Protein AF-A0A161MCB3-F1 (afdb_monomer)

InterPro domains:
  IPR023631 Amidase signature domain [PF01425] (15-76)
  IPR036928 Amidase signature (AS) superfamily [G3DSA:3.90.1300.10] (9-77)
  IPR036928 Amidase signature (AS) superfamily [SSF75304] (14-77)
  IPR052739 Fatty-acid amide hydrolase 2 [PTHR43372] (14-77)

Mean predicted aligned error: 5.08 Å

Organism: Triatoma infestans (NCBI:txid30076)

Radius of gyration: 12.27 Å; Cα contacts (8 Å, |Δi|>4): 136; chains: 1;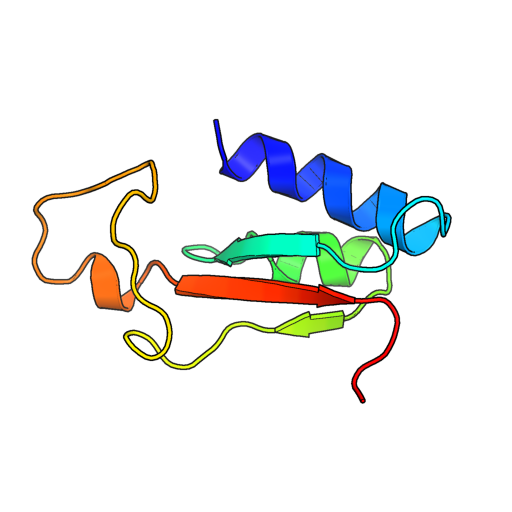 bounding box: 32×23×29 Å

Foldseek 3Di:
DQLVVLLVVLVCQLVPVDAKDKGKFQPCSQPVSCVVSVWDGDFDQQPPDDCVPPPPDDPPPCPSRRMDMTMIHRDDD

pLDDT: mean 84.56, std 10.48, range [46.91, 93.19]

Nearest PDB structures (foldseek):
  5gih-assembly1_A  TM=3.822E-01  e=8.209E+00  Drosophila melanogaster

Sequence (77 aa):
MQEVLQEEKAPLLDLGVSLCGIGSDIGGSIRVPAMFNGIFGHKPTPGYVSLEGHCPYSTDPNFQKYLVIGPLARHAE

Solvent-accessible surface area (backbone atoms only — not comparable to full-atom values): 4525 Å² total; per-residue (Å²): 116,56,70,68,54,28,66,57,39,36,56,34,34,61,74,58,80,37,83,68,37,79,34,52,30,63,90,40,56,34,46,52,44,14,64,76,48,76,36,41,37,50,80,60,65,56,68,74,52,84,66,80,93,47,64,89,75,71,89,54,90,58,44,53,66,48,44,34,57,27,49,33,28,77,61,88,127

Structure (mmCIF, N/CA/C/O backbone):
data_AF-A0A161MCB3-F1
#
_entry.id   AF-A0A161MCB3-F1
#
loop_
_atom_site.group_PDB
_atom_site.id
_atom_site.type_symbol
_atom_site.label_atom_id
_atom_site.label_alt_id
_atom_site.label_comp_id
_atom_site.label_asym_id
_atom_site.label_entity_id
_atom_site.label_seq_id
_atom_site.pdbx_PDB_ins_code
_atom_site.Cartn_x
_atom_site.Cartn_y
_atom_site.Cartn_z
_atom_site.occupancy
_atom_site.B_iso_or_equiv
_atom_site.auth_seq_id
_atom_site.auth_comp_id
_atom_site.auth_asym_id
_atom_site.auth_atom_id
_atom_site.pdbx_PDB_model_num
ATOM 1 N N . MET A 1 1 ? 1.659 13.727 -6.586 1.00 46.91 1 MET A N 1
ATOM 2 C CA . MET A 1 1 ? 0.197 13.962 -6.653 1.00 46.91 1 MET A CA 1
ATOM 3 C C . MET A 1 1 ? -0.605 12.779 -6.107 1.00 46.91 1 MET A C 1
ATOM 5 O O . MET A 1 1 ? -1.530 13.041 -5.360 1.00 46.91 1 MET A O 1
ATOM 9 N N . GLN A 1 2 ? -0.268 11.507 -6.387 1.00 51.25 2 GLN A N 1
ATOM 10 C CA . GLN A 1 2 ? -0.996 10.372 -5.780 1.00 51.25 2 GLN A CA 1
ATOM 11 C C . GLN A 1 2 ? -0.681 10.113 -4.296 1.00 51.25 2 GLN A C 1
ATOM 13 O O . GLN A 1 2 ? -1.573 9.678 -3.580 1.00 51.25 2 GLN A O 1
ATOM 18 N N . GLU A 1 3 ? 0.520 10.439 -3.804 1.00 51.56 3 GLU A N 1
ATOM 19 C CA . GLU A 1 3 ? 0.829 10.347 -2.362 1.00 51.56 3 GLU A CA 1
ATOM 20 C C . GLU A 1 3 ? -0.056 11.273 -1.513 1.00 51.56 3 GLU A C 1
ATOM 22 O O . GLU A 1 3 ? -0.612 10.835 -0.512 1.00 51.56 3 GLU A O 1
ATOM 27 N N . VAL A 1 4 ? -0.294 12.503 -1.986 1.00 49.00 4 VAL A N 1
ATOM 28 C CA . VAL A 1 4 ? -1.177 13.492 -1.333 1.00 49.00 4 VAL A CA 1
AT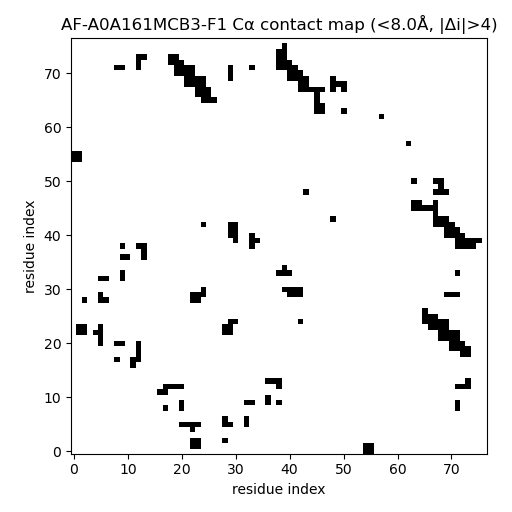OM 29 C C . VAL A 1 4 ? -2.636 13.014 -1.288 1.00 49.00 4 VAL A C 1
ATOM 31 O O . VAL A 1 4 ? -3.367 13.330 -0.361 1.00 49.00 4 VAL A O 1
ATOM 34 N N . LEU A 1 5 ? -3.069 12.185 -2.247 1.00 56.59 5 LEU A N 1
ATOM 35 C CA . LEU A 1 5 ? -4.422 11.618 -2.238 1.00 56.59 5 LEU A CA 1
ATOM 36 C C . LEU A 1 5 ? -4.602 10.483 -1.215 1.00 56.59 5 LEU A C 1
ATOM 38 O O . LEU A 1 5 ? -5.742 10.108 -0.955 1.00 56.59 5 LEU A O 1
ATOM 42 N N . GLN A 1 6 ? -3.530 9.891 -0.671 1.00 64.19 6 GLN A N 1
ATOM 43 C CA . GLN A 1 6 ? -3.665 8.813 0.322 1.00 64.19 6 GLN A CA 1
ATOM 44 C C . GLN A 1 6 ? -3.946 9.356 1.721 1.00 64.19 6 GLN A C 1
ATOM 46 O O . GLN A 1 6 ? -4.726 8.750 2.456 1.00 64.19 6 GLN A O 1
ATOM 51 N N . GLU A 1 7 ? -3.354 10.505 2.060 1.00 66.00 7 GLU A N 1
ATOM 52 C CA . GLU A 1 7 ? -3.582 11.188 3.338 1.00 66.00 7 GLU A CA 1
ATOM 53 C C . GLU A 1 7 ? -5.048 11.602 3.512 1.00 66.00 7 GLU A C 1
ATOM 55 O O . GLU A 1 7 ? -5.562 11.519 4.618 1.00 66.00 7 GLU A O 1
ATOM 60 N N . GLU A 1 8 ? -5.751 11.935 2.426 1.00 74.69 8 GLU A N 1
ATOM 61 C CA . GLU A 1 8 ? -7.183 12.278 2.442 1.00 74.69 8 GLU A CA 1
ATOM 62 C C . GLU A 1 8 ? -8.105 11.046 2.560 1.00 74.69 8 GLU A C 1
ATOM 64 O O . GLU A 1 8 ? -9.200 11.118 3.116 1.00 74.69 8 GLU A O 1
ATOM 69 N N . LYS A 1 9 ? -7.691 9.880 2.043 1.00 81.06 9 LYS A N 1
ATOM 70 C CA . LYS A 1 9 ? -8.552 8.680 1.998 1.00 81.06 9 LYS A CA 1
ATOM 71 C C . LYS A 1 9 ? -8.718 8.021 3.358 1.00 81.06 9 LYS A C 1
ATOM 73 O O . LYS A 1 9 ? -9.811 7.558 3.669 1.00 81.06 9 LYS A O 1
ATOM 78 N N . ALA A 1 10 ? -7.651 7.942 4.148 1.00 82.56 10 ALA A N 1
ATOM 79 C CA . ALA A 1 10 ? -7.699 7.313 5.464 1.00 82.56 10 ALA A CA 1
ATOM 80 C C . ALA A 1 10 ? -8.705 7.977 6.434 1.00 82.56 10 ALA A C 1
ATOM 82 O O . ALA A 1 10 ? -9.553 7.251 6.952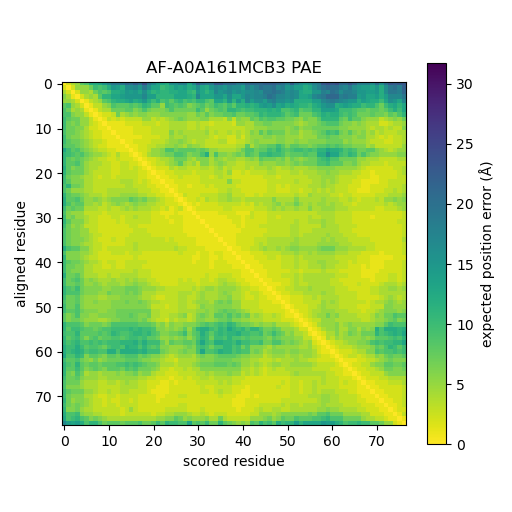 1.00 82.56 10 ALA A O 1
ATOM 83 N N . PRO A 1 11 ? -8.718 9.312 6.622 1.00 84.25 11 PRO A N 1
ATOM 84 C CA . PRO A 1 11 ? -9.722 9.965 7.461 1.00 84.25 11 PRO A CA 1
ATOM 85 C C . PRO A 1 11 ? -11.133 9.851 6.870 1.00 84.25 11 PRO A C 1
ATOM 87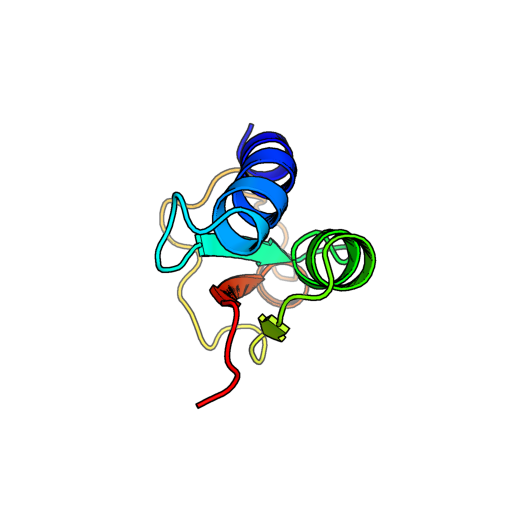 O O . PRO A 1 11 ? -12.100 9.692 7.608 1.00 84.25 11 PRO A O 1
ATOM 90 N N . LEU A 1 12 ? -11.281 9.857 5.540 1.00 86.69 12 LEU A N 1
ATOM 91 C CA . LEU A 1 12 ? -12.581 9.656 4.890 1.00 86.69 12 LEU A CA 1
ATOM 92 C C . LEU A 1 12 ? -13.169 8.261 5.170 1.00 86.69 12 LEU A C 1
ATOM 94 O O . LEU A 1 12 ? -14.386 8.110 5.302 1.00 86.69 12 LEU A O 1
ATOM 98 N N . LEU A 1 13 ? -12.308 7.242 5.243 1.00 87.25 13 LEU A N 1
ATOM 99 C CA . LEU A 1 13 ? -12.684 5.876 5.600 1.00 87.25 13 LEU A CA 1
ATOM 100 C C . LEU A 1 13 ? -13.033 5.760 7.077 1.00 87.25 13 LEU A C 1
ATOM 102 O O . LEU A 1 13 ? -14.061 5.167 7.395 1.00 87.25 13 LEU A O 1
ATOM 106 N N . ASP A 1 14 ? -12.220 6.346 7.952 1.00 84.44 14 ASP A N 1
ATOM 107 C CA . ASP A 1 14 ? -12.458 6.363 9.397 1.00 84.44 14 ASP A CA 1
ATOM 108 C C . ASP A 1 14 ? -13.810 7.023 9.733 1.00 84.44 14 ASP A C 1
ATOM 110 O O . ASP A 1 14 ? -14.685 6.408 10.344 1.00 84.44 14 ASP A O 1
ATOM 114 N N . LEU A 1 15 ? -14.071 8.206 9.162 1.00 89.12 15 LEU A N 1
ATOM 115 C CA . LEU A 1 15 ? -15.347 8.926 9.286 1.00 89.12 15 LEU A CA 1
ATOM 116 C C . LEU A 1 15 ? -16.531 8.233 8.585 1.00 89.12 15 LEU A C 1
ATOM 118 O O . LEU A 1 15 ? -17.675 8.668 8.720 1.00 89.12 15 LEU A O 1
ATOM 122 N N . GLY A 1 16 ? -16.285 7.172 7.814 1.00 84.56 16 GLY A N 1
ATOM 123 C CA . GLY A 1 16 ? -17.319 6.405 7.121 1.00 84.56 16 GLY A CA 1
ATOM 124 C C . GLY A 1 16 ? -17.960 7.083 5.924 1.00 84.56 16 GLY A C 1
ATOM 125 O O . GLY A 1 16 ? -19.027 6.661 5.485 1.00 84.56 16 GLY A O 1
ATOM 126 N N . VAL A 1 17 ? -17.304 8.104 5.387 1.00 90.75 17 VAL A N 1
ATOM 127 C CA . VAL A 1 17 ? -17.740 8.813 4.183 1.00 90.75 17 VAL A CA 1
ATOM 128 C C . VAL A 1 17 ? -17.303 8.060 2.918 1.00 90.75 17 VAL A C 1
ATOM 130 O O . VAL A 1 17 ? -17.940 8.184 1.875 1.00 90.75 17 VAL A O 1
ATOM 133 N N . SER A 1 18 ? -16.258 7.229 3.012 1.00 86.88 18 SER A N 1
ATOM 134 C CA . SER A 1 18 ? -15.865 6.277 1.969 1.00 86.88 18 SER A CA 1
ATOM 135 C C . SER A 1 18 ? -15.988 4.830 2.445 1.00 86.88 18 SER A C 1
ATOM 137 O O . SER A 1 18 ? -15.873 4.534 3.634 1.00 86.88 18 SER A O 1
ATOM 139 N N . LEU A 1 19 ? -16.209 3.917 1.496 1.00 86.00 19 LEU A N 1
ATOM 140 C CA . LEU A 1 19 ? -16.284 2.474 1.744 1.00 86.00 19 LEU A CA 1
ATOM 141 C C . LEU A 1 19 ? -14.900 1.813 1.715 1.00 86.00 19 LEU A C 1
ATOM 143 O O . LEU A 1 19 ? -14.591 0.988 2.572 1.00 86.00 19 LEU A O 1
ATOM 147 N N . CYS A 1 20 ? -14.069 2.181 0.738 1.00 88.12 20 CYS A N 1
ATOM 148 C CA . CYS A 1 20 ? -12.704 1.689 0.572 1.00 88.12 20 CYS A CA 1
ATOM 149 C C . CYS A 1 20 ? -11.822 2.750 -0.105 1.00 88.12 20 CYS A C 1
ATOM 151 O O . CYS A 1 20 ? -12.308 3.699 -0.725 1.00 88.12 20 CYS A O 1
ATOM 153 N N . GLY A 1 21 ? -10.509 2.617 0.050 1.00 89.12 21 GLY A N 1
ATOM 154 C CA . GLY A 1 21 ? -9.515 3.470 -0.591 1.00 89.12 21 GLY A CA 1
ATOM 155 C C . GLY A 1 21 ? -8.486 2.626 -1.327 1.00 89.12 21 GLY A C 1
ATOM 156 O O . GLY A 1 21 ? -8.147 1.535 -0.887 1.00 89.12 21 GLY A O 1
ATOM 157 N N . ILE A 1 22 ? -7.970 3.134 -2.442 1.00 89.31 22 ILE A N 1
ATOM 158 C CA . ILE A 1 22 ? -6.819 2.540 -3.132 1.00 89.31 22 ILE A CA 1
ATOM 159 C C . ILE A 1 22 ? -5.650 3.487 -2.995 1.00 89.31 22 ILE A C 1
ATOM 161 O O . ILE A 1 22 ? -5.797 4.673 -3.303 1.00 89.31 22 ILE A O 1
ATOM 165 N N . GLY A 1 23 ? -4.505 2.964 -2.571 1.00 88.75 23 GLY A N 1
ATOM 166 C CA . GLY A 1 23 ? -3.298 3.747 -2.447 1.00 88.75 23 GLY A CA 1
ATOM 167 C C . GLY A 1 23 ? -2.029 3.072 -2.936 1.00 88.75 23 GLY A C 1
ATOM 168 O O . GLY A 1 23 ? -2.052 1.946 -3.419 1.00 88.75 23 GLY A O 1
ATOM 169 N N . SER A 1 24 ? -0.922 3.795 -2.818 1.00 88.88 24 SER A N 1
ATOM 170 C CA . SER A 1 24 ? 0.412 3.381 -3.238 1.00 88.88 24 SER A CA 1
ATOM 171 C C . SER A 1 24 ? 1.363 3.397 -2.047 1.00 88.88 24 SER A C 1
ATOM 173 O O . SER A 1 24 ? 1.413 4.389 -1.325 1.00 88.88 24 SER A O 1
ATOM 175 N N . ASP A 1 25 ? 2.141 2.340 -1.849 1.00 89.56 25 ASP A N 1
ATOM 176 C CA . ASP A 1 25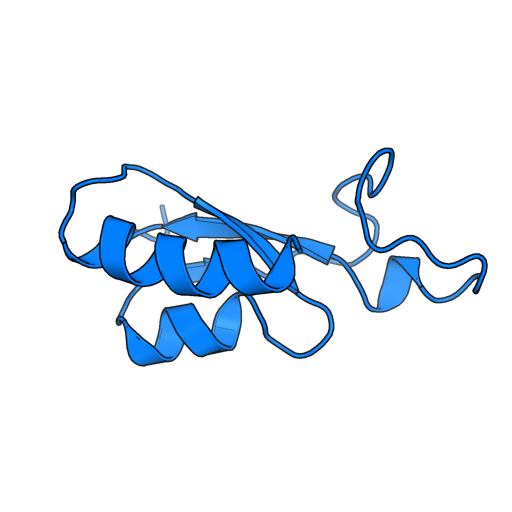 ? 3.104 2.209 -0.756 1.00 89.56 25 ASP A CA 1
ATOM 177 C C . ASP A 1 25 ? 4.488 1.933 -1.342 1.00 89.56 25 ASP A C 1
ATOM 179 O O . ASP A 1 25 ? 4.734 0.864 -1.897 1.00 89.56 25 ASP A O 1
ATOM 183 N N . ILE A 1 26 ? 5.369 2.929 -1.240 1.00 88.88 26 ILE A N 1
ATOM 184 C CA . ILE A 1 26 ? 6.813 2.783 -1.475 1.00 88.88 26 ILE A CA 1
ATOM 185 C C . ILE A 1 26 ? 7.587 2.914 -0.162 1.00 88.88 26 ILE A C 1
ATOM 187 O O . ILE A 1 26 ? 8.452 2.100 0.152 1.00 88.88 26 ILE A O 1
ATOM 191 N N . GLY A 1 27 ? 7.228 3.927 0.631 1.00 87.06 27 GLY A N 1
ATOM 192 C CA . GLY A 1 27 ? 7.819 4.238 1.931 1.00 87.06 27 GLY A CA 1
ATOM 193 C C . GLY A 1 27 ? 6.871 4.028 3.111 1.00 87.06 27 GLY A C 1
ATOM 194 O O . GLY A 1 27 ? 7.186 4.449 4.216 1.00 87.06 27 GLY A O 1
ATOM 195 N N . GLY A 1 28 ? 5.713 3.393 2.907 1.00 86.94 28 GLY A N 1
ATOM 196 C CA . GLY A 1 28 ? 4.688 3.246 3.943 1.00 86.94 28 GLY A CA 1
ATOM 197 C C . GLY A 1 28 ? 3.435 4.085 3.748 1.00 86.94 28 GLY A C 1
ATOM 198 O O . GLY A 1 28 ? 2.615 4.112 4.655 1.00 86.94 28 GLY A O 1
ATOM 199 N N . SER A 1 29 ? 3.228 4.735 2.602 1.00 89.25 29 SER A N 1
ATOM 200 C CA . SER A 1 29 ? 2.115 5.682 2.405 1.00 89.25 29 SER A CA 1
ATOM 201 C C . SER A 1 29 ? 0.708 5.054 2.408 1.00 89.25 29 SER A C 1
ATOM 203 O O . SER A 1 29 ? -0.277 5.776 2.329 1.00 89.25 29 SER A O 1
ATOM 205 N N . ILE A 1 30 ? 0.592 3.727 2.539 1.00 91.38 30 ILE A N 1
ATOM 206 C CA . ILE A 1 30 ? -0.658 3.032 2.900 1.00 91.38 30 ILE A CA 1
ATOM 207 C C . ILE A 1 30 ? -0.674 2.725 4.403 1.00 91.38 30 ILE A C 1
ATOM 209 O O . ILE A 1 30 ? -1.638 3.022 5.100 1.00 91.38 30 ILE A O 1
ATOM 213 N N . ARG A 1 31 ? 0.409 2.139 4.920 1.00 92.12 31 ARG A N 1
ATOM 214 C CA . ARG A 1 31 ? 0.493 1.651 6.307 1.00 92.12 31 ARG A CA 1
ATOM 215 C C . ARG A 1 31 ? 0.536 2.767 7.351 1.00 92.12 31 ARG A C 1
ATOM 217 O O . ARG A 1 31 ? -0.072 2.631 8.404 1.00 9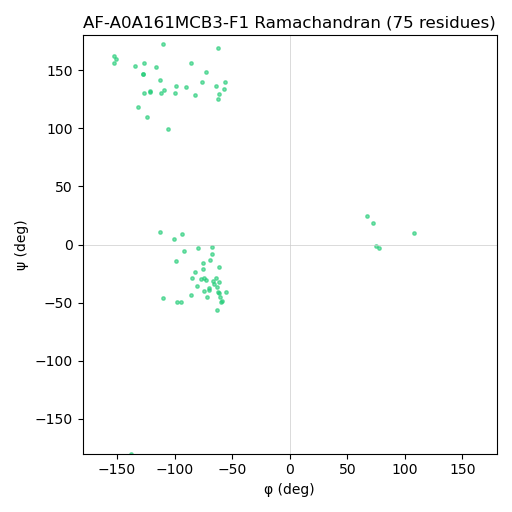2.12 31 ARG A O 1
ATOM 224 N N . VAL A 1 32 ? 1.242 3.856 7.065 1.00 92.69 32 VAL A N 1
ATOM 225 C CA . VAL A 1 32 ? 1.390 5.016 7.953 1.00 92.69 32 VAL A CA 1
ATOM 226 C C . VAL A 1 32 ? 0.040 5.699 8.198 1.00 92.69 32 VAL A C 1
ATOM 228 O O . VAL A 1 32 ? -0.364 5.770 9.358 1.00 92.69 32 VAL A O 1
ATOM 231 N N . PRO A 1 33 ? -0.718 6.138 7.172 1.00 90.69 33 PRO A N 1
ATOM 232 C CA . PRO A 1 33 ? -2.021 6.752 7.417 1.00 90.69 33 PRO A CA 1
ATOM 233 C C . PRO A 1 33 ? -3.040 5.757 7.986 1.00 90.69 33 PRO A C 1
ATOM 235 O O . PRO A 1 33 ? -3.868 6.157 8.802 1.00 90.69 33 PRO A O 1
ATOM 238 N N . ALA A 1 34 ? -2.959 4.469 7.632 1.00 90.69 34 ALA A N 1
ATOM 239 C CA . ALA A 1 34 ? -3.799 3.438 8.240 1.00 90.69 34 ALA A CA 1
ATOM 240 C C . ALA A 1 34 ? -3.574 3.334 9.758 1.00 90.69 34 ALA A C 1
ATOM 242 O O . ALA A 1 34 ? -4.532 3.344 10.527 1.00 90.69 34 ALA A O 1
ATOM 243 N N . MET A 1 35 ? -2.309 3.337 10.192 1.00 91.31 35 MET A N 1
ATOM 244 C CA . MET A 1 35 ? -1.934 3.320 11.606 1.00 91.31 35 MET A CA 1
ATOM 245 C C . MET A 1 35 ? -2.428 4.562 12.362 1.00 91.31 35 MET A C 1
AT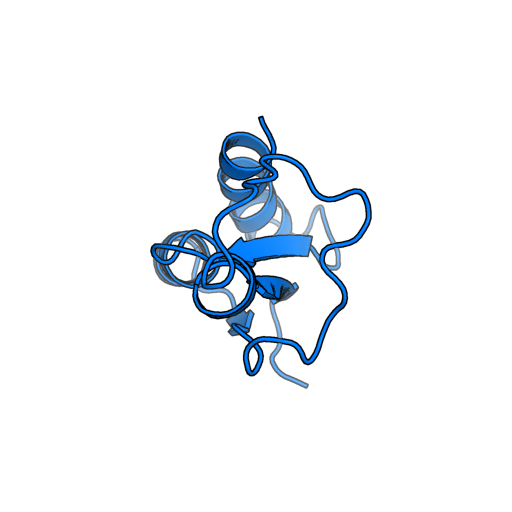OM 247 O O . MET A 1 35 ? -2.897 4.429 13.488 1.00 91.31 35 MET A O 1
ATOM 251 N N . PHE A 1 36 ? -2.347 5.754 11.761 1.00 90.69 36 PHE A N 1
ATOM 252 C CA . PHE A 1 36 ? -2.790 6.997 12.408 1.00 90.69 36 PHE A CA 1
ATOM 253 C C . PHE A 1 36 ? -4.313 7.134 12.519 1.00 90.69 36 PHE A C 1
ATOM 255 O O . PHE A 1 36 ? -4.785 7.749 13.469 1.00 90.69 36 PHE A O 1
ATOM 262 N N . ASN A 1 37 ? -5.069 6.563 11.577 1.00 89.88 37 ASN A N 1
ATOM 263 C CA . ASN A 1 37 ? -6.534 6.644 11.548 1.00 89.88 37 ASN A CA 1
ATOM 264 C C . ASN A 1 37 ? -7.221 5.372 12.080 1.00 89.88 37 ASN A C 1
ATOM 266 O O . ASN A 1 37 ? -8.434 5.260 12.002 1.00 89.88 37 ASN A O 1
ATOM 270 N N . GLY A 1 38 ? -6.470 4.385 12.585 1.00 91.06 38 GLY A N 1
ATOM 271 C CA . GLY A 1 38 ? -7.051 3.164 13.160 1.00 91.06 38 GLY A CA 1
ATOM 272 C C . GLY A 1 38 ? -7.760 2.246 12.155 1.00 91.06 38 GLY A C 1
ATOM 273 O O . GLY A 1 38 ? -8.627 1.470 12.548 1.00 91.06 38 GLY A O 1
ATOM 274 N N . ILE A 1 39 ? -7.392 2.312 10.873 1.00 93.00 39 ILE A N 1
ATOM 275 C CA . ILE A 1 39 ? -7.951 1.472 9.803 1.00 93.00 39 ILE A CA 1
ATOM 276 C C . ILE A 1 39 ? -6.919 0.454 9.300 1.00 93.00 39 ILE A C 1
ATOM 278 O O . ILE A 1 39 ? -5.738 0.503 9.646 1.00 93.00 39 ILE A O 1
ATOM 282 N N . PHE A 1 40 ? -7.344 -0.466 8.439 1.00 93.12 40 PHE A N 1
ATOM 283 C CA . PHE A 1 40 ? -6.464 -1.438 7.802 1.00 93.12 40 PHE A CA 1
ATOM 284 C C . PHE A 1 40 ? -5.917 -0.897 6.480 1.00 93.12 40 PHE A C 1
ATOM 286 O O . PHE A 1 40 ? -6.647 -0.355 5.652 1.00 93.12 40 PHE A O 1
ATOM 293 N N . GLY A 1 41 ? -4.616 -1.081 6.265 1.00 93.19 41 GLY A N 1
ATOM 294 C CA . GLY A 1 41 ? -3.938 -0.779 5.008 1.00 93.19 41 GLY A CA 1
ATOM 295 C C . GLY A 1 41 ? -3.067 -1.957 4.595 1.00 93.19 41 GLY A C 1
ATOM 296 O O . GLY A 1 41 ? -2.143 -2.328 5.321 1.00 93.19 41 GLY A O 1
ATOM 297 N N . HIS A 1 42 ? -3.352 -2.557 3.441 1.00 93.06 42 HIS A N 1
ATOM 298 C CA . HIS A 1 42 ? -2.613 -3.721 2.963 1.00 93.06 42 HIS A CA 1
ATOM 299 C C . HIS A 1 42 ? -1.572 -3.314 1.920 1.00 93.06 42 HIS A C 1
ATOM 301 O O . HIS A 1 42 ? -1.878 -2.624 0.950 1.00 93.06 42 HIS A O 1
ATOM 307 N N . LYS A 1 43 ? -0.335 -3.783 2.115 1.00 92.75 43 LYS A N 1
ATOM 308 C CA . LYS A 1 43 ? 0.765 -3.659 1.157 1.00 92.75 43 LYS A CA 1
ATOM 309 C C . LYS A 1 43 ? 1.011 -5.028 0.505 1.00 92.75 43 LYS A C 1
ATOM 311 O O . LYS A 1 43 ? 1.699 -5.842 1.128 1.00 92.75 43 LYS A O 1
ATOM 316 N N . PRO A 1 44 ? 0.501 -5.287 -0.713 1.00 91.38 44 PRO A N 1
ATOM 317 C CA . PRO A 1 44 ? 0.673 -6.576 -1.374 1.00 91.38 44 PRO A CA 1
ATOM 318 C C . PRO A 1 44 ? 2.137 -6.919 -1.656 1.00 91.38 44 PRO A C 1
ATOM 320 O O . PRO A 1 44 ? 3.043 -6.077 -1.572 1.00 91.38 44 PRO A O 1
ATOM 323 N N . THR A 1 45 ? 2.362 -8.175 -2.040 1.00 92.44 45 THR A N 1
ATOM 324 C CA . THR A 1 45 ? 3.639 -8.611 -2.609 1.00 92.44 45 THR A CA 1
ATOM 325 C C . THR A 1 45 ? 3.966 -7.768 -3.849 1.00 92.44 45 THR A C 1
ATOM 327 O O . THR A 1 45 ? 3.088 -7.577 -4.696 1.00 92.44 45 THR A O 1
ATOM 330 N N . PRO A 1 46 ? 5.204 -7.258 -3.993 1.00 90.38 46 PRO A N 1
ATOM 331 C CA . PRO A 1 46 ? 5.580 -6.490 -5.174 1.00 90.38 46 PRO A CA 1
ATOM 332 C C . PRO A 1 46 ? 5.356 -7.259 -6.477 1.00 90.38 46 PRO A C 1
ATOM 334 O O . PRO A 1 46 ? 5.605 -8.461 -6.544 1.00 90.38 46 PRO A O 1
ATOM 337 N N . GLY A 1 47 ? 4.859 -6.563 -7.501 1.00 87.31 47 GLY A N 1
ATOM 338 C CA . GLY A 1 47 ? 4.486 -7.160 -8.787 1.00 87.31 47 GLY A CA 1
ATOM 339 C C . GLY A 1 47 ? 3.149 -7.915 -8.804 1.00 87.31 47 GLY A C 1
ATOM 340 O O . GLY A 1 47 ? 2.745 -8.366 -9.870 1.00 87.31 47 GLY A O 1
ATOM 341 N N . TYR A 1 48 ? 2.439 -8.042 -7.673 1.00 90.44 48 TYR A N 1
ATOM 342 C CA . TYR A 1 48 ? 1.110 -8.676 -7.646 1.00 90.44 48 TYR A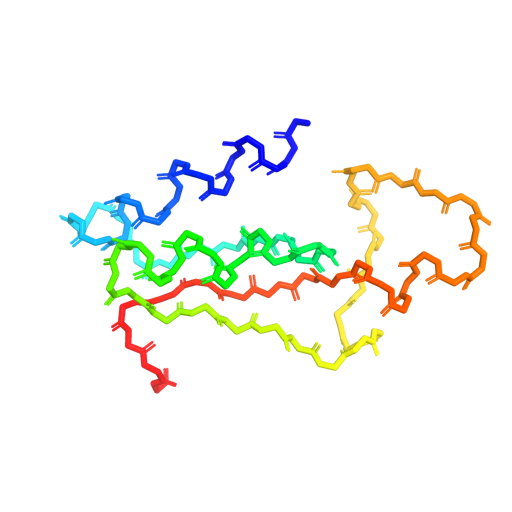 CA 1
ATOM 343 C C . TYR A 1 48 ? 0.038 -7.820 -8.338 1.00 90.44 48 TYR A C 1
ATOM 345 O O . TYR A 1 48 ? -0.833 -8.342 -9.028 1.00 90.44 48 TYR A O 1
ATOM 353 N N . VAL A 1 49 ? 0.115 -6.497 -8.173 1.00 88.94 49 VAL A N 1
ATOM 354 C CA . VAL A 1 49 ? -0.746 -5.523 -8.856 1.00 88.94 49 VAL A CA 1
ATOM 355 C C . VAL A 1 49 ? 0.090 -4.777 -9.891 1.00 88.94 49 VAL A C 1
ATOM 357 O O . VAL A 1 49 ? 1.192 -4.323 -9.577 1.00 88.94 49 VAL A O 1
ATOM 360 N N . SER A 1 50 ? -0.431 -4.643 -11.116 1.00 86.75 50 SER A N 1
ATOM 361 C CA . SER A 1 50 ? 0.241 -3.880 -12.174 1.00 86.75 50 SER A CA 1
ATOM 362 C C . SER A 1 50 ? 0.348 -2.400 -11.797 1.00 86.75 50 SER A C 1
ATOM 364 O O . SER A 1 50 ? -0.611 -1.800 -11.315 1.00 86.75 50 SER A O 1
ATOM 366 N N . LEU A 1 51 ? 1.517 -1.809 -12.049 1.00 86.06 51 LEU A N 1
ATOM 367 C CA . LEU A 1 51 ? 1.779 -0.374 -11.881 1.00 86.06 51 LEU A CA 1
ATOM 368 C C . LEU A 1 51 ? 1.557 0.410 -13.184 1.00 86.06 51 LEU A C 1
ATOM 370 O O . LEU A 1 51 ? 1.941 1.575 -13.286 1.00 86.06 51 LEU A O 1
ATOM 374 N N . GLU A 1 52 ? 0.994 -0.227 -14.208 1.00 84.50 52 GLU A N 1
ATOM 375 C CA . GLU A 1 52 ? 0.738 0.409 -15.495 1.00 84.50 52 GLU A CA 1
ATOM 376 C C . GLU A 1 52 ? -0.222 1.598 -15.338 1.00 84.50 52 GLU A C 1
ATOM 378 O O . GLU A 1 52 ? -1.259 1.505 -14.683 1.00 84.50 52 GLU A O 1
ATOM 383 N N . GLY A 1 53 ? 0.158 2.752 -15.889 1.00 82.88 53 GLY A N 1
ATOM 384 C CA . GLY A 1 53 ? -0.595 4.002 -15.737 1.00 82.88 53 GLY A CA 1
ATOM 385 C C . GLY A 1 53 ? -0.470 4.680 -14.364 1.00 82.88 53 GLY A C 1
ATOM 386 O O . GLY A 1 53 ? -1.019 5.767 -14.178 1.00 82.88 53 GLY A O 1
ATOM 387 N N . HIS A 1 54 ? 0.264 4.099 -13.407 1.00 81.69 54 HIS A N 1
ATOM 388 C CA . HIS A 1 54 ? 0.498 4.723 -12.107 1.00 81.69 54 HIS A CA 1
ATOM 389 C C . HIS A 1 54 ? 1.548 5.843 -12.193 1.00 81.69 54 HIS A C 1
ATOM 391 O O . HIS A 1 54 ? 2.580 5.713 -12.850 1.00 81.69 54 HIS A O 1
ATOM 397 N N . CYS A 1 55 ? 1.302 6.944 -11.479 1.00 79.50 55 CYS A N 1
ATOM 398 C CA . CYS A 1 55 ? 2.205 8.089 -11.388 1.00 79.50 55 CYS A CA 1
ATOM 399 C C . CYS A 1 55 ? 2.485 8.412 -9.908 1.00 79.50 55 CYS A C 1
ATOM 401 O O . CYS A 1 55 ? 1.530 8.569 -9.143 1.00 79.50 55 CYS A O 1
ATOM 403 N N . PRO A 1 56 ? 3.748 8.572 -9.474 1.00 75.62 56 PRO A N 1
ATOM 404 C CA . PRO A 1 56 ? 4.968 8.669 -10.278 1.00 75.62 56 PRO A CA 1
ATOM 405 C C . PRO A 1 56 ? 5.393 7.336 -10.906 1.00 75.62 56 PRO A C 1
ATOM 407 O O . PRO A 1 56 ? 5.167 6.270 -10.336 1.00 75.62 56 PRO A O 1
ATOM 410 N N . TYR A 1 57 ? 6.011 7.430 -12.083 1.00 75.25 57 TYR A N 1
ATOM 411 C CA . TYR A 1 57 ? 6.657 6.322 -12.781 1.00 75.25 57 TYR A CA 1
ATOM 412 C C . TYR A 1 57 ? 8.167 6.562 -12.800 1.00 75.25 57 TYR A C 1
ATOM 414 O O . TYR A 1 57 ? 8.614 7.696 -12.973 1.00 75.25 57 TYR A O 1
ATOM 422 N N . SER A 1 58 ? 8.948 5.498 -12.638 1.00 81.12 58 SER A N 1
ATOM 423 C CA . SER A 1 58 ? 10.401 5.525 -12.785 1.00 81.12 58 SER A CA 1
ATOM 424 C C . SER A 1 58 ? 10.835 4.442 -13.762 1.00 81.12 58 SER A C 1
ATOM 426 O O . SER A 1 58 ? 10.240 3.368 -13.817 1.00 81.12 58 SER A O 1
ATOM 428 N N . THR A 1 59 ? 11.894 4.722 -14.518 1.00 81.94 59 THR A N 1
ATOM 429 C CA . THR A 1 59 ? 12.548 3.762 -15.417 1.00 81.94 59 THR A CA 1
ATOM 430 C C . THR A 1 59 ? 13.493 2.807 -14.686 1.00 81.94 59 THR A C 1
ATOM 432 O O . THR A 1 59 ? 14.076 1.934 -15.325 1.00 81.94 59 THR A O 1
ATOM 435 N N . ASP A 1 60 ? 13.683 2.969 -13.372 1.00 85.50 60 ASP A N 1
ATOM 436 C CA . ASP A 1 60 ? 14.504 2.052 -12.579 1.00 85.50 60 ASP A CA 1
ATOM 437 C C . ASP A 1 60 ? 13.885 0.637 -12.597 1.00 85.50 60 ASP A C 1
ATOM 439 O O . ASP A 1 60 ? 12.720 0.474 -12.217 1.00 85.50 60 ASP A O 1
ATOM 443 N N . PRO A 1 61 ? 14.639 -0.407 -12.991 1.00 81.12 61 PRO A N 1
ATOM 444 C CA . PRO A 1 61 ? 14.138 -1.782 -13.035 1.00 81.12 61 PRO A CA 1
ATOM 445 C C . PRO A 1 61 ? 13.693 -2.325 -11.666 1.00 81.12 61 PRO A C 1
ATOM 447 O O . PRO A 1 61 ? 12.933 -3.290 -11.601 1.00 81.12 61 PRO A O 1
ATOM 450 N N . ASN A 1 62 ? 14.137 -1.729 -10.559 1.00 84.88 62 ASN A N 1
ATOM 451 C CA . ASN A 1 62 ? 13.706 -2.084 -9.211 1.00 84.88 62 ASN A CA 1
ATOM 452 C C . ASN A 1 62 ? 12.507 -1.264 -8.723 1.00 84.88 62 ASN A C 1
ATOM 454 O O . ASN A 1 62 ? 11.973 -1.574 -7.662 1.00 84.88 62 ASN A O 1
ATOM 458 N N . PHE A 1 63 ? 12.036 -0.262 -9.471 1.00 83.56 63 PHE A N 1
ATOM 459 C CA . PHE A 1 63 ? 10.916 0.581 -9.048 1.00 83.56 63 PHE A CA 1
ATOM 460 C C . PHE A 1 63 ? 9.664 -0.238 -8.710 1.00 83.56 63 PHE A C 1
ATOM 462 O O . PHE A 1 63 ? 9.034 -0.011 -7.679 1.00 83.56 63 PHE A O 1
ATOM 469 N N . GLN A 1 64 ? 9.380 -1.269 -9.511 1.00 80.56 64 GLN A N 1
ATOM 470 C CA . GLN A 1 64 ? 8.250 -2.179 -9.295 1.00 80.56 64 GLN A CA 1
ATOM 471 C C . GLN A 1 64 ? 8.400 -3.094 -8.067 1.00 80.56 64 GLN A C 1
ATOM 473 O O . GLN A 1 64 ? 7.437 -3.734 -7.650 1.00 80.56 64 GLN A O 1
ATOM 478 N N . LYS A 1 65 ? 9.604 -3.180 -7.485 1.00 85.56 65 LYS A N 1
ATOM 479 C CA . LYS A 1 65 ? 9.855 -3.916 -6.237 1.00 85.56 65 LYS A CA 1
ATOM 480 C C . LYS A 1 65 ? 9.560 -3.071 -5.003 1.00 85.56 65 LYS A C 1
ATOM 482 O O . LYS A 1 65 ? 9.244 -3.629 -3.955 1.00 85.56 65 LYS A O 1
ATOM 487 N N . TYR A 1 66 ? 9.706 -1.753 -5.114 1.00 86.69 66 TYR A N 1
ATOM 488 C CA . TYR A 1 66 ? 9.533 -0.832 -3.994 1.00 86.69 66 TYR A CA 1
ATOM 489 C C . TYR A 1 66 ? 8.118 -0.277 -3.944 1.00 86.69 66 TYR A C 1
ATOM 491 O O . TYR A 1 66 ? 7.487 -0.328 -2.895 1.00 86.69 66 TYR A O 1
ATOM 499 N N . LEU A 1 67 ? 7.622 0.225 -5.075 1.00 88.81 67 LEU A N 1
ATOM 500 C CA . LEU A 1 67 ? 6.281 0.773 -5.182 1.00 88.81 67 LEU A CA 1
ATOM 501 C C . LEU A 1 67 ? 5.271 -0.356 -5.383 1.00 88.81 67 LEU A C 1
ATOM 503 O O . LEU A 1 67 ? 5.404 -1.155 -6.307 1.00 88.81 67 LEU A O 1
ATOM 507 N N . VAL A 1 68 ? 4.220 -0.380 -4.571 1.00 90.69 68 VAL A N 1
ATOM 508 C CA . VAL A 1 68 ? 3.072 -1.270 -4.779 1.00 90.69 68 VAL A CA 1
ATOM 509 C C . VAL A 1 68 ? 1.758 -0.526 -4.608 1.00 90.69 68 VAL A C 1
ATOM 511 O O . VAL A 1 68 ? 1.693 0.450 -3.866 1.00 90.69 68 VAL A O 1
ATOM 514 N N . ILE A 1 69 ? 0.705 -1.009 -5.264 1.00 91.12 69 ILE A N 1
ATOM 515 C CA . ILE A 1 69 ? -0.665 -0.523 -5.066 1.00 91.12 69 ILE A CA 1
ATOM 516 C C . ILE A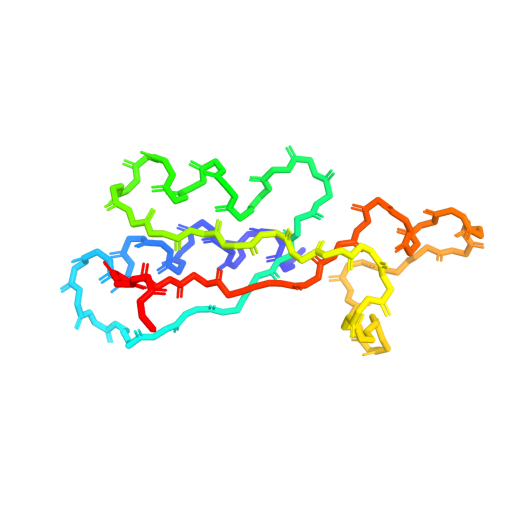 1 69 ? -1.394 -1.466 -4.126 1.00 91.12 69 ILE A C 1
ATOM 518 O O . ILE A 1 69 ? -1.280 -2.682 -4.265 1.00 91.12 69 ILE A O 1
ATOM 522 N N . GLY A 1 70 ? -2.140 -0.913 -3.177 1.00 91.50 70 GLY A N 1
ATOM 523 C CA . GLY A 1 70 ? -2.860 -1.689 -2.181 1.00 91.50 70 GLY A CA 1
ATOM 524 C C . GLY A 1 70 ? -4.108 -0.984 -1.646 1.00 91.50 70 GLY A C 1
ATOM 525 O O . GLY A 1 70 ? -4.266 0.227 -1.826 1.00 91.50 70 GLY A O 1
ATOM 526 N N . PRO A 1 71 ? -5.020 -1.740 -1.018 1.00 92.62 71 PRO A N 1
ATOM 527 C CA . PRO A 1 71 ? -6.254 -1.203 -0.468 1.00 92.62 71 PRO A CA 1
ATOM 528 C C . PRO A 1 71 ? -6.092 -0.639 0.953 1.00 92.62 71 PRO A C 1
ATOM 530 O O . PRO A 1 71 ? -5.223 -1.049 1.726 1.00 92.62 71 PRO A O 1
ATOM 533 N N . LEU A 1 72 ? -7.006 0.268 1.288 1.00 92.50 72 LEU A N 1
ATOM 534 C CA . LEU A 1 72 ? -7.302 0.806 2.613 1.00 92.50 72 LEU A CA 1
ATOM 535 C C . LEU A 1 72 ? -8.776 0.519 2.924 1.00 92.50 72 LEU A C 1
ATOM 537 O O . LEU A 1 72 ? -9.646 0.805 2.096 1.00 92.50 72 LEU A O 1
ATOM 541 N N . ALA A 1 73 ? -9.064 -0.027 4.101 1.00 92.56 73 ALA A N 1
ATOM 542 C CA . ALA A 1 73 ? -10.415 -0.397 4.512 1.00 92.56 73 ALA A CA 1
ATOM 543 C C . ALA A 1 73 ? -10.572 -0.355 6.037 1.00 92.56 73 ALA A C 1
ATOM 545 O O . ALA A 1 73 ? -9.604 -0.497 6.778 1.00 92.56 73 ALA A O 1
ATOM 546 N N . ARG A 1 74 ? -11.807 -0.188 6.522 1.00 91.88 74 ARG A N 1
ATOM 547 C CA . ARG A 1 74 ? -12.117 -0.254 7.965 1.00 91.88 74 ARG A CA 1
ATOM 548 C C . ARG A 1 74 ? -12.120 -1.666 8.535 1.00 91.88 74 ARG A C 1
ATOM 550 O O . ARG A 1 74 ? -11.978 -1.833 9.739 1.00 91.88 74 ARG A O 1
ATOM 557 N N . HIS A 1 75 ? -12.286 -2.656 7.673 1.00 90.75 75 HIS A N 1
ATOM 558 C CA . HIS A 1 75 ? -12.333 -4.058 8.045 1.00 90.75 75 HIS A CA 1
ATOM 559 C C . HIS A 1 75 ? -11.314 -4.845 7.221 1.00 90.75 75 HIS A C 1
ATOM 561 O O . HIS A 1 75 ? -10.885 -4.377 6.163 1.00 90.75 75 HIS A O 1
ATOM 567 N N . ALA A 1 76 ? -10.884 -5.989 7.747 1.00 87.12 76 ALA A N 1
ATOM 568 C CA . ALA A 1 76 ? -9.816 -6.794 7.160 1.00 87.12 76 ALA A CA 1
ATOM 569 C C . ALA A 1 76 ? -10.336 -7.976 6.326 1.00 87.12 76 ALA A C 1
ATOM 571 O O . ALA A 1 76 ? -9.540 -8.584 5.609 1.00 87.12 76 ALA A O 1
ATOM 572 N N . GLU A 1 77 ? -11.624 -8.311 6.459 1.00 82.31 77 GLU A N 1
ATOM 573 C CA . GLU A 1 77 ? -12.306 -9.336 5.660 1.00 82.31 77 GLU A CA 1
ATOM 574 C C . GLU A 1 77 ? -12.469 -9.003 4.170 1.00 82.31 77 GLU A C 1
ATOM 576 O O . GLU A 1 77 ? -12.568 -7.807 3.805 1.00 82.31 77 GLU A O 1
#

Secondary structure (DSSP, 8-state):
-TTHHHHHHHHHHHTTS-S-EEEEESSSTTHHHHHHHT-EE--PPTTSS--TT-SS----TTHHHH-EEEEEES---